Protein AF-A0A960ZKW4-F1 (afdb_monomer)

Sequence (68 aa):
MKTLILLPVVLVCLLVSPGLEARTWTEAASGRTVEGEFRRLSGDSVEVLRTNGTLLKLPLSKLSEADQ

Foldseek 3Di:
DPDDPVPPVVVVVVPDDPPQAFDWWAFPVPRDIDTFGFDDDDDQWTWGQHPVRDTDTGGVVRTDPVRD

Structure (mmCIF, N/CA/C/O backbone):
data_AF-A0A960ZKW4-F1
#
_entry.id   AF-A0A960ZKW4-F1
#
loop_
_atom_site.group_PDB
_atom_site.id
_atom_site.type_symbol
_atom_site.label_atom_id
_atom_site.label_alt_id
_atom_site.label_comp_id
_atom_site.label_asym_id
_atom_site.label_entity_id
_atom_site.label_seq_id
_atom_site.pdbx_PDB_ins_code
_atom_site.Cartn_x
_atom_site.Cartn_y
_atom_site.Cartn_z
_atom_site.occupancy
_atom_site.B_iso_or_equiv
_atom_site.auth_seq_id
_atom_site.auth_comp_id
_atom_site.auth_asym_id
_atom_site.auth_atom_id
_atom_site.pdbx_PDB_model_num
ATOM 1 N N . MET A 1 1 ? 24.817 -30.844 39.195 1.00 43.88 1 MET A N 1
ATOM 2 C CA . MET A 1 1 ? 23.805 -29.766 39.173 1.00 43.88 1 MET A CA 1
ATOM 3 C C . MET A 1 1 ? 24.103 -28.868 37.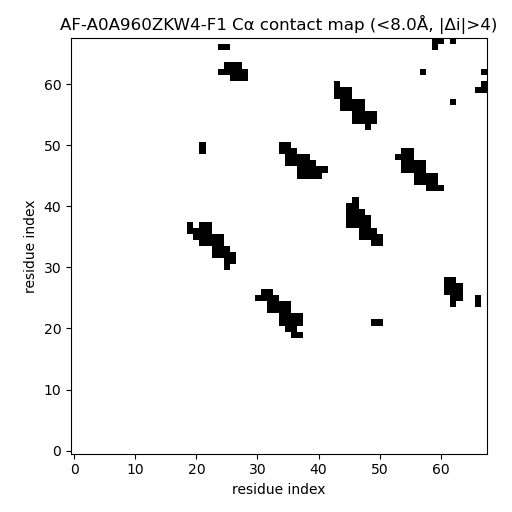976 1.00 43.88 1 MET A C 1
ATOM 5 O O . MET A 1 1 ? 24.951 -27.996 38.073 1.00 43.88 1 MET A O 1
ATOM 9 N N . LYS A 1 2 ? 23.538 -29.163 36.800 1.00 48.78 2 LYS A N 1
ATOM 10 C CA . LYS A 1 2 ? 23.717 -28.347 35.582 1.00 48.78 2 LYS A CA 1
ATOM 11 C C . LYS A 1 2 ? 22.332 -28.013 35.024 1.00 48.78 2 LYS A C 1
ATOM 13 O O . LYS A 1 2 ? 21.967 -28.368 33.912 1.00 48.78 2 LYS A O 1
ATOM 18 N N . THR A 1 3 ? 21.502 -27.468 35.903 1.00 51.25 3 THR A N 1
ATOM 19 C CA . THR A 1 3 ? 20.139 -27.053 35.603 1.00 51.25 3 THR A CA 1
ATOM 20 C C . THR A 1 3 ? 2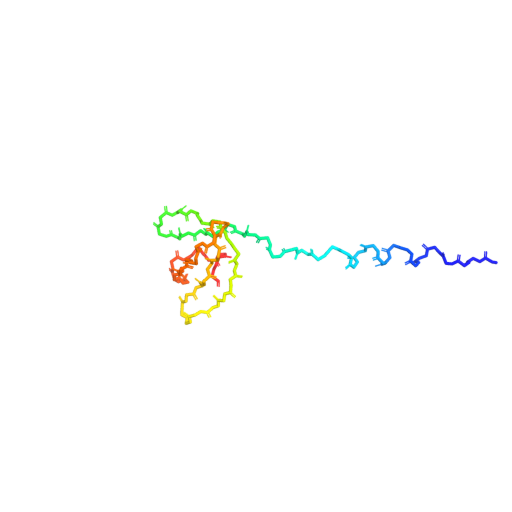0.164 -25.762 34.793 1.00 51.25 3 THR A C 1
ATOM 22 O O . THR A 1 3 ? 20.694 -24.754 35.246 1.00 51.25 3 THR A O 1
ATOM 25 N N . LEU A 1 4 ? 19.528 -25.828 33.621 1.00 57.28 4 LEU A N 1
ATOM 26 C CA . LEU A 1 4 ? 18.609 -24.800 33.125 1.00 57.28 4 LEU A CA 1
ATOM 27 C C . LEU A 1 4 ? 19.183 -23.385 32.917 1.00 57.28 4 LEU A C 1
ATOM 29 O O . LEU A 1 4 ? 18.786 -22.448 33.596 1.00 57.28 4 LEU A O 1
ATOM 33 N N . ILE A 1 5 ? 20.021 -23.193 31.893 1.00 56.16 5 ILE A N 1
ATOM 34 C CA . ILE A 1 5 ? 20.231 -21.856 31.278 1.00 56.16 5 ILE A CA 1
ATOM 35 C C . ILE A 1 5 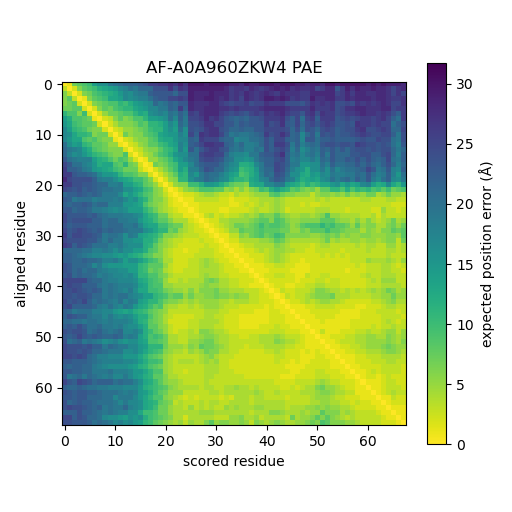? 19.890 -21.873 29.772 1.00 56.16 5 ILE A C 1
ATOM 37 O O . ILE A 1 5 ? 20.220 -20.963 29.028 1.00 56.16 5 ILE A O 1
ATOM 41 N N . LEU A 1 6 ? 19.192 -22.906 29.290 1.00 53.56 6 LEU A N 1
ATOM 42 C CA . LEU A 1 6 ? 18.660 -22.940 27.916 1.00 53.56 6 LEU A CA 1
ATOM 43 C C . LEU A 1 6 ? 17.207 -22.443 27.825 1.00 53.56 6 LEU A C 1
ATOM 45 O O . LEU A 1 6 ? 16.718 -22.172 26.735 1.00 53.56 6 LEU A O 1
ATOM 49 N N . LEU A 1 7 ? 16.528 -22.278 28.967 1.00 52.84 7 LEU A N 1
ATOM 50 C CA . LEU A 1 7 ? 15.124 -21.867 29.029 1.00 52.84 7 LEU A CA 1
ATOM 51 C C . LEU A 1 7 ? 14.856 -20.359 28.788 1.00 52.84 7 LEU A C 1
ATOM 53 O O . LEU A 1 7 ? 13.820 -20.060 28.200 1.00 52.84 7 LEU A O 1
ATOM 57 N N . PRO A 1 8 ? 15.722 -19.389 29.170 1.00 54.53 8 PRO A N 1
ATOM 58 C CA . PRO A 1 8 ? 15.365 -17.975 29.021 1.00 54.53 8 PRO A CA 1
ATOM 59 C C . PRO A 1 8 ? 15.574 -17.443 27.595 1.00 54.53 8 PRO A C 1
ATOM 61 O O . PRO A 1 8 ? 14.919 -16.482 27.207 1.00 54.53 8 PRO A O 1
ATOM 64 N N . VAL A 1 9 ? 16.445 -18.068 26.793 1.00 55.78 9 VAL A N 1
ATOM 65 C CA . VAL A 1 9 ? 16.746 -17.612 25.421 1.00 55.78 9 VAL A CA 1
ATOM 66 C C . VAL A 1 9 ? 15.596 -17.918 24.458 1.00 55.78 9 VAL A C 1
ATOM 68 O O . VAL A 1 9 ? 15.246 -17.078 23.636 1.00 55.78 9 VAL A O 1
ATOM 71 N N . VAL A 1 10 ? 14.950 -19.079 24.597 1.00 57.69 10 VAL A N 1
ATOM 72 C CA . VAL A 1 10 ? 13.827 -19.474 23.726 1.00 57.69 10 VAL A CA 1
ATOM 73 C C . VAL A 1 10 ? 12.580 -18.619 23.987 1.00 57.69 10 VAL A C 1
ATOM 75 O O . VAL A 1 10 ? 11.829 -18.328 23.059 1.00 57.69 10 VAL A O 1
ATOM 78 N N . LEU A 1 11 ? 12.379 -18.157 25.227 1.00 55.34 11 LEU A N 1
ATOM 79 C CA . LEU A 1 11 ? 11.221 -17.336 25.592 1.00 55.34 11 LEU A CA 1
ATOM 80 C C . LEU A 1 11 ? 11.304 -15.900 25.038 1.00 55.34 11 LEU A C 1
ATOM 82 O O . LEU A 1 11 ? 10.274 -15.310 24.726 1.00 55.34 11 LEU A O 1
ATOM 86 N N . VAL A 1 12 ? 12.510 -15.349 24.860 1.00 58.25 12 VAL A N 1
ATOM 87 C CA . VAL A 1 12 ? 12.711 -13.980 24.341 1.00 58.25 12 VAL A CA 1
ATOM 88 C C . VAL A 1 12 ? 12.389 -13.868 22.845 1.00 58.25 12 VAL A C 1
ATOM 90 O O . VAL A 1 12 ? 11.882 -12.837 22.410 1.00 58.25 12 VAL A O 1
ATOM 93 N N . CYS A 1 13 ? 12.594 -14.926 22.054 1.00 56.72 13 CYS A N 1
ATOM 94 C CA . CYS A 1 13 ? 12.280 -14.900 20.620 1.00 56.72 13 CYS A CA 1
ATOM 95 C C . CYS A 1 13 ? 10.772 -14.879 20.314 1.00 56.72 13 CYS A C 1
ATOM 97 O O . CYS A 1 13 ? 10.381 -14.421 19.247 1.00 56.72 13 CYS A O 1
ATOM 99 N N . LEU A 1 14 ? 9.919 -15.336 21.237 1.00 56.31 14 LEU A N 1
ATOM 100 C CA . LEU A 1 14 ? 8.464 -15.392 21.036 1.00 56.31 14 LEU A CA 1
ATOM 101 C C . LEU A 1 14 ? 7.756 -14.040 21.231 1.00 56.31 14 LEU A C 1
ATOM 103 O O . LEU A 1 14 ? 6.586 -13.917 20.881 1.00 56.31 14 LEU A O 1
ATOM 107 N N . LEU A 1 15 ? 8.437 -13.027 21.779 1.00 56.78 15 LEU A N 1
ATOM 108 C CA . LEU A 1 15 ? 7.832 -11.721 22.077 1.00 56.78 15 LEU A CA 1
ATOM 109 C C . LEU A 1 15 ? 7.921 -10.716 20.921 1.00 56.78 15 LEU A C 1
ATOM 111 O O . LEU A 1 15 ? 7.255 -9.684 20.963 1.00 56.78 15 LEU A O 1
ATOM 115 N N . VAL A 1 16 ? 8.697 -11.006 19.875 1.00 60.22 16 VAL A N 1
ATOM 116 C CA . VAL A 1 16 ? 8.779 -10.153 18.683 1.00 60.22 16 VAL A CA 1
ATOM 117 C C . VAL A 1 16 ? 7.766 -10.660 17.663 1.00 60.22 16 VAL A C 1
ATOM 119 O O . VAL A 1 16 ? 8.093 -11.378 16.724 1.00 60.22 16 VAL A O 1
ATOM 122 N N . SER A 1 17 ? 6.500 -10.307 17.875 1.00 57.84 17 SER A N 1
ATOM 123 C CA . SER A 1 17 ? 5.531 -10.329 16.779 1.00 57.84 17 SER A CA 1
ATOM 124 C C . SER A 1 17 ? 5.912 -9.176 15.850 1.00 57.84 17 SER A C 1
ATOM 126 O O . SER A 1 17 ? 5.911 -8.040 16.334 1.00 57.84 17 SER A O 1
ATOM 128 N N . PRO A 1 18 ? 6.265 -9.396 14.568 1.00 59.81 18 PRO A N 1
ATOM 129 C CA . PRO A 1 18 ? 6.306 -8.285 13.635 1.00 59.81 18 PRO A CA 1
ATOM 130 C C . PRO A 1 18 ? 4.896 -7.703 13.649 1.00 59.81 18 PRO A C 1
ATOM 132 O O . PRO A 1 18 ? 3.936 -8.377 13.266 1.00 59.81 18 PRO A O 1
ATOM 135 N N . GLY A 1 19 ? 4.750 -6.493 14.195 1.00 57.16 19 GLY A N 1
ATOM 136 C CA . GLY A 1 19 ? 3.514 -5.747 14.032 1.00 57.16 19 GLY A CA 1
ATOM 137 C C . GLY A 1 19 ? 3.183 -5.739 12.545 1.00 57.16 19 GLY A C 1
ATOM 138 O O . GLY A 1 19 ? 4.095 -5.782 11.715 1.00 57.16 19 GLY A O 1
ATOM 139 N N . LEU A 1 20 ? 1.895 -5.740 12.200 1.00 61.53 20 LEU A N 1
ATOM 140 C CA . LEU A 1 20 ? 1.461 -5.351 10.861 1.00 61.53 20 LEU A CA 1
ATOM 141 C C . LEU A 1 20 ? 1.943 -3.908 10.642 1.00 61.53 20 LEU A C 1
ATOM 143 O O . LEU A 1 20 ? 1.216 -2.951 10.870 1.00 61.53 20 LEU A O 1
ATOM 147 N N . GLU A 1 21 ? 3.214 -3.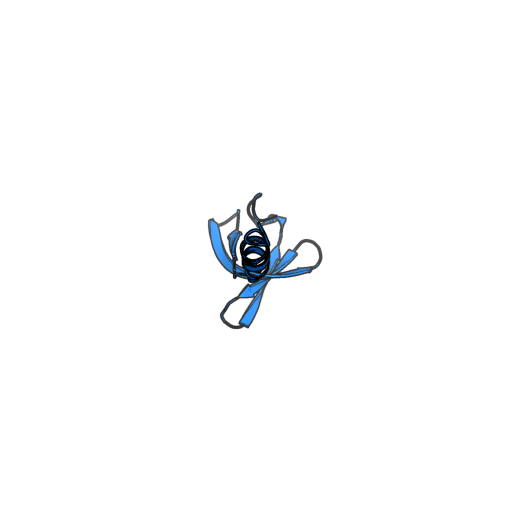755 10.304 1.00 65.62 21 GLU A N 1
ATOM 148 C CA . GLU A 1 21 ? 3.839 -2.484 10.014 1.00 65.62 21 GLU A CA 1
ATOM 149 C C . GLU A 1 21 ? 3.262 -2.028 8.681 1.00 65.62 21 GLU A C 1
ATOM 151 O O . GLU A 1 21 ? 3.141 -2.810 7.730 1.00 65.62 21 GLU A O 1
ATOM 156 N N . ALA A 1 22 ? 2.857 -0.763 8.626 1.00 74.44 22 ALA A N 1
ATOM 157 C CA . ALA A 1 22 ? 2.465 -0.135 7.381 1.00 74.44 22 ALA A CA 1
ATOM 158 C C . ALA A 1 22 ? 3.616 -0.299 6.375 1.00 74.44 22 ALA A C 1
ATOM 160 O O . ALA A 1 22 ? 4.668 0.317 6.523 1.00 74.44 22 ALA A O 1
ATOM 161 N N . ARG A 1 23 ? 3.434 -1.160 5.367 1.00 85.06 23 ARG A N 1
ATOM 162 C CA . ARG A 1 23 ? 4.428 -1.347 4.305 1.00 85.06 23 ARG A CA 1
ATOM 163 C C . ARG A 1 23 ? 4.250 -0.278 3.240 1.00 85.06 23 ARG A C 1
ATOM 165 O O . ARG A 1 23 ? 3.149 0.240 3.031 1.00 85.06 23 ARG A O 1
ATOM 172 N N . THR A 1 24 ? 5.326 0.006 2.524 1.00 89.25 24 THR A N 1
ATOM 173 C CA . THR A 1 24 ? 5.273 0.779 1.287 1.00 89.25 24 THR A CA 1
ATOM 174 C C . THR A 1 24 ? 4.799 -0.130 0.148 1.00 89.25 24 THR A C 1
ATOM 176 O O . THR A 1 24 ? 5.312 -1.230 -0.031 1.00 89.25 24 THR A O 1
ATOM 179 N N . TRP A 1 25 ? 3.812 0.333 -0.610 1.00 88.94 25 TRP A N 1
ATOM 180 C CA . TRP A 1 25 ? 3.239 -0.293 -1.798 1.00 88.94 25 TRP A CA 1
ATOM 181 C C . TRP A 1 25 ? 3.624 0.536 -3.012 1.00 88.94 25 TRP A C 1
ATOM 183 O O . TRP A 1 25 ? 3.468 1.758 -2.973 1.00 88.94 25 TRP A O 1
ATOM 193 N N . THR A 1 26 ? 4.078 -0.091 -4.091 1.00 89.06 26 THR A N 1
ATOM 194 C CA . THR A 1 26 ? 4.537 0.632 -5.282 1.00 89.06 26 THR A CA 1
ATOM 195 C C . THR A 1 26 ? 3.592 0.414 -6.453 1.00 89.06 26 THR A C 1
ATOM 197 O O . THR A 1 26 ? 3.359 -0.714 -6.884 1.00 89.06 26 THR A O 1
ATOM 200 N N . GLU A 1 27 ? 3.073 1.505 -7.016 1.00 85.00 27 GLU A N 1
ATOM 201 C CA . GLU A 1 27 ? 2.335 1.476 -8.276 1.00 85.00 27 GLU A CA 1
ATOM 202 C C . GLU A 1 27 ? 3.311 1.324 -9.453 1.00 85.00 27 GLU A C 1
ATOM 204 O O . GLU A 1 27 ? 4.123 2.209 -9.723 1.00 85.00 27 GLU A O 1
ATOM 209 N N . ALA A 1 28 ? 3.201 0.230 -10.206 1.00 80.12 28 ALA A N 1
ATOM 210 C CA . ALA A 1 28 ? 4.061 -0.096 -11.343 1.00 80.12 28 ALA A CA 1
ATOM 211 C C . AL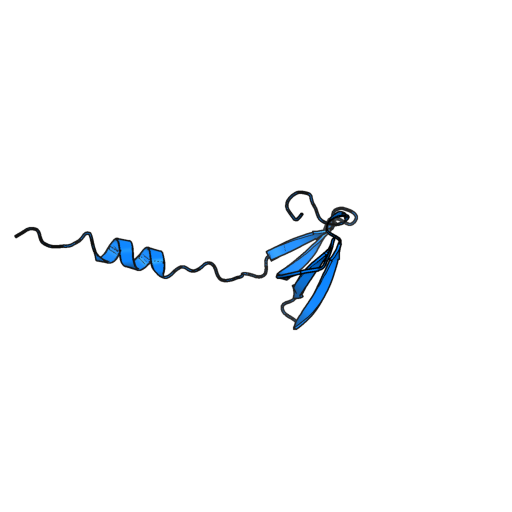A A 1 28 ? 3.997 0.945 -12.473 1.00 80.12 28 ALA A C 1
ATOM 213 O O . ALA A 1 28 ? 4.991 1.201 -13.143 1.00 80.12 28 ALA A O 1
ATOM 214 N N . ALA A 1 29 ? 2.826 1.553 -12.696 1.00 74.81 29 ALA A N 1
ATOM 215 C CA . ALA A 1 29 ? 2.612 2.456 -13.829 1.00 74.81 29 ALA A CA 1
ATOM 216 C C . ALA A 1 29 ? 3.205 3.859 -13.624 1.00 74.81 29 ALA A C 1
ATOM 218 O O . ALA A 1 29 ? 3.582 4.514 -14.591 1.00 74.81 29 ALA A O 1
ATOM 219 N N . SER A 1 30 ? 3.234 4.343 -12.382 1.00 78.06 30 SER A N 1
ATOM 220 C CA . SER A 1 30 ? 3.626 5.716 -12.042 1.00 78.06 30 SER A CA 1
ATOM 221 C C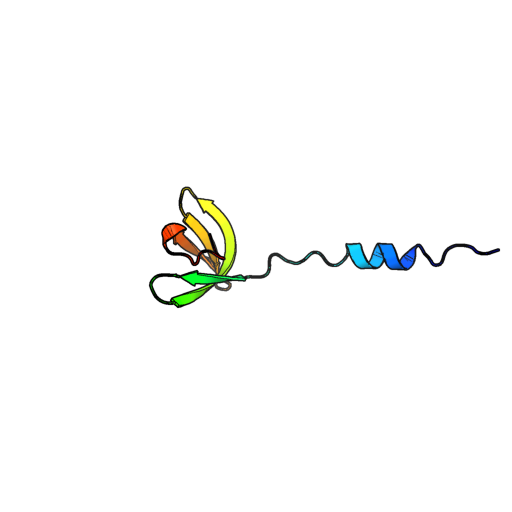 . SER A 1 30 ? 4.874 5.786 -11.162 1.00 78.06 30 SER A C 1
ATOM 223 O O . SER A 1 30 ? 5.421 6.871 -10.983 1.00 78.06 30 SER A O 1
ATOM 225 N N . GLY A 1 31 ? 5.303 4.661 -10.580 1.00 80.62 31 GLY A N 1
ATOM 226 C CA . GLY A 1 31 ? 6.331 4.619 -9.540 1.00 80.62 31 GLY A CA 1
ATOM 227 C C . GLY A 1 31 ? 5.880 5.248 -8.221 1.00 80.62 31 GLY A C 1
ATOM 228 O O . GLY A 1 31 ? 6.695 5.435 -7.319 1.00 80.62 31 GLY A O 1
ATOM 229 N N . ARG A 1 32 ? 4.597 5.615 -8.094 1.00 85.25 32 ARG A N 1
ATOM 230 C CA . ARG A 1 32 ? 4.083 6.234 -6.876 1.00 85.25 32 ARG A CA 1
ATOM 231 C C . ARG A 1 32 ? 4.066 5.208 -5.754 1.00 85.25 32 ARG A C 1
ATOM 233 O O . ARG A 1 32 ? 3.562 4.100 -5.926 1.00 85.25 32 ARG A O 1
ATOM 240 N N . THR A 1 33 ? 4.565 5.614 -4.597 1.00 87.56 33 THR A N 1
ATOM 241 C CA . THR A 1 33 ? 4.528 4.806 -3.388 1.00 87.56 33 THR A CA 1
ATOM 242 C C . THR A 1 33 ? 3.361 5.212 -2.495 1.00 87.56 33 THR A C 1
ATOM 244 O O . THR A 1 33 ? 2.977 6.382 -2.409 1.00 87.56 33 THR A O 1
ATOM 247 N N . VAL A 1 34 ? 2.769 4.229 -1.832 1.00 88.00 34 VAL A N 1
AT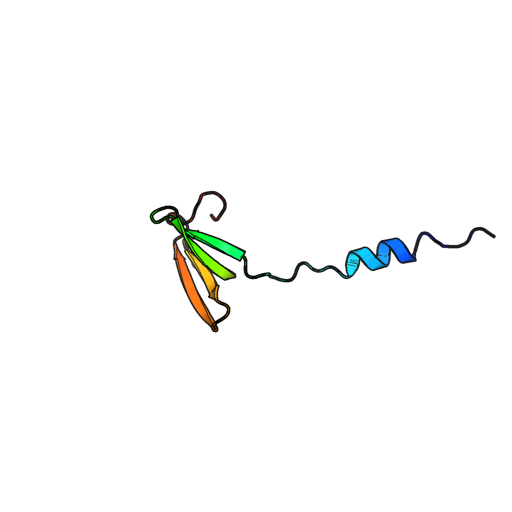OM 248 C CA . VAL A 1 34 ? 1.728 4.417 -0.825 1.00 88.00 34 VAL A CA 1
ATOM 249 C C . VAL A 1 34 ? 2.149 3.662 0.419 1.00 88.00 34 VAL A C 1
ATOM 251 O O . VAL A 1 34 ? 2.417 2.476 0.342 1.00 88.00 34 VAL A O 1
ATOM 254 N N . GLU A 1 35 ? 2.175 4.313 1.573 1.00 90.12 35 GLU A N 1
ATOM 255 C CA . GLU A 1 35 ? 2.416 3.626 2.842 1.00 90.12 35 GLU A CA 1
ATOM 256 C C . GLU A 1 35 ? 1.096 3.278 3.517 1.00 90.12 35 GLU A C 1
ATOM 258 O O . GLU A 1 35 ? 0.205 4.126 3.639 1.00 90.12 35 GLU A O 1
ATOM 263 N N . GLY A 1 36 ? 0.958 2.032 3.958 1.00 91.12 36 GLY A N 1
ATOM 264 C CA . GLY A 1 36 ? -0.196 1.618 4.739 1.00 91.12 36 GLY A CA 1
ATOM 265 C C . GLY A 1 36 ? -0.244 0.126 5.033 1.00 91.12 36 GLY A C 1
ATOM 266 O O . GLY A 1 36 ? 0.462 -0.694 4.442 1.00 91.12 36 GLY A O 1
ATOM 267 N N . GLU A 1 37 ? -1.115 -0.225 5.966 1.00 90.88 37 GLU A N 1
ATOM 268 C CA . GLU A 1 37 ? -1.358 -1.600 6.379 1.00 90.88 37 GLU A CA 1
ATOM 269 C C . GLU A 1 37 ? -2.202 -2.331 5.339 1.00 90.88 37 GLU A C 1
ATOM 271 O O . GLU A 1 37 ? -3.253 -1.839 4.922 1.00 90.88 37 GLU A O 1
ATOM 276 N N . PHE A 1 38 ? -1.797 -3.548 4.980 1.00 90.12 38 PHE A N 1
ATOM 277 C CA . PHE A 1 38 ? -2.691 -4.456 4.270 1.00 90.12 38 PHE A CA 1
ATOM 278 C C . PHE A 1 38 ? -3.920 -4.745 5.138 1.00 90.12 38 PHE A C 1
ATOM 280 O O . PHE A 1 38 ? -3.787 -5.201 6.274 1.00 90.12 38 PHE A O 1
ATOM 287 N N . ARG A 1 39 ? -5.121 -4.528 4.600 1.00 90.88 39 ARG A N 1
ATOM 288 C CA . ARG A 1 39 ? -6.370 -4.894 5.277 1.00 90.88 39 ARG A CA 1
ATOM 289 C C . ARG A 1 39 ? -7.005 -6.139 4.708 1.00 90.88 39 ARG A C 1
ATOM 291 O O . ARG A 1 39 ? -7.359 -7.030 5.476 1.00 90.88 39 ARG A O 1
ATOM 298 N N . ARG A 1 40 ? -7.188 -6.199 3.391 1.00 88.75 40 ARG A N 1
ATOM 299 C CA . ARG A 1 40 ? -7.767 -7.375 2.735 1.00 88.75 40 ARG A CA 1
ATOM 300 C C . ARG A 1 40 ? -7.538 -7.375 1.236 1.00 88.75 40 ARG A C 1
ATOM 302 O O . ARG A 1 40 ? -7.316 -6.335 0.622 1.00 88.75 40 ARG A O 1
ATOM 309 N N . LEU A 1 41 ? -7.733 -8.550 0.653 1.00 91.06 41 LEU A N 1
ATOM 310 C CA . LEU A 1 41 ? -7.980 -8.710 -0.771 1.00 91.06 41 LEU A CA 1
ATOM 311 C C . LEU A 1 41 ? -9.485 -8.5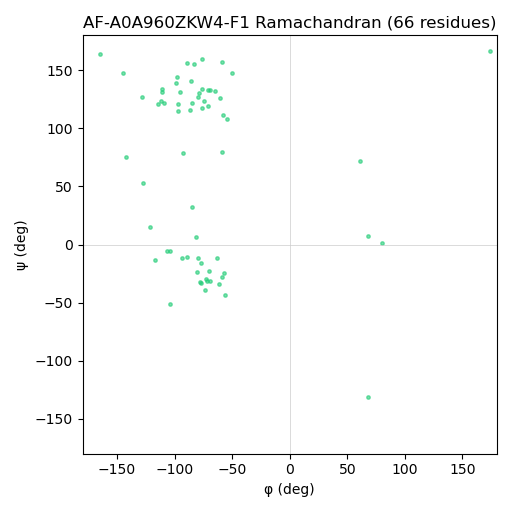36 -1.056 1.00 91.06 41 LEU A C 1
ATOM 313 O O . LEU A 1 41 ? -10.345 -8.961 -0.271 1.00 91.06 41 LEU A O 1
ATOM 317 N N . SER A 1 42 ? -9.806 -7.880 -2.164 1.00 88.81 42 SER A N 1
ATOM 318 C CA . SER A 1 42 ? -11.159 -7.478 -2.554 1.00 88.81 42 SER A CA 1
ATOM 319 C C . SER A 1 42 ? -11.310 -7.643 -4.069 1.00 88.81 42 SER A C 1
ATOM 321 O O . SER A 1 42 ? -11.250 -6.671 -4.828 1.00 88.81 42 SER A O 1
ATOM 323 N N . GLY A 1 43 ? -11.450 -8.902 -4.506 1.00 90.06 43 GLY A N 1
ATOM 324 C CA . GLY A 1 43 ? -11.318 -9.288 -5.916 1.00 90.06 43 GLY A CA 1
ATOM 325 C C . GLY A 1 43 ? -9.871 -9.116 -6.381 1.00 90.06 43 GLY A C 1
ATOM 326 O O . GLY A 1 43 ? -8.955 -9.497 -5.660 1.00 90.06 43 GLY A O 1
ATOM 327 N N . ASP A 1 44 ? -9.665 -8.457 -7.519 1.00 92.00 44 ASP A N 1
ATOM 328 C CA . ASP A 1 44 ? -8.337 -8.170 -8.092 1.00 92.00 44 ASP A CA 1
ATOM 329 C C . ASP A 1 44 ? -7.684 -6.899 -7.518 1.00 92.00 44 ASP A C 1
ATOM 331 O O . ASP A 1 44 ? -7.015 -6.125 -8.209 1.00 92.00 44 ASP A O 1
ATOM 335 N N . SER A 1 45 ? -7.951 -6.587 -6.255 1.00 90.12 45 SER A N 1
ATOM 336 C CA . SER A 1 45 ? -7.448 -5.375 -5.612 1.00 90.12 45 SER A CA 1
ATOM 337 C C . SER A 1 45 ? -7.134 -5.615 -4.148 1.00 90.12 45 SER A C 1
ATOM 339 O O . SER A 1 45 ? -7.841 -6.359 -3.466 1.00 90.12 45 SER A O 1
ATOM 341 N N . VAL A 1 46 ? -6.123 -4.915 -3.650 1.00 91.94 46 VAL A N 1
ATOM 342 C CA . VAL A 1 46 ? -5.774 -4.871 -2.232 1.00 91.94 46 VAL A CA 1
ATOM 343 C C . VAL A 1 46 ? -6.336 -3.605 -1.601 1.00 91.94 46 VAL A C 1
ATOM 345 O O . VAL A 1 46 ? -6.319 -2.524 -2.190 1.00 91.94 46 VAL A O 1
ATOM 348 N N . GLU A 1 47 ? -6.868 -3.744 -0.397 1.00 93.56 47 GLU A N 1
ATOM 349 C CA . GLU A 1 47 ? -7.284 -2.627 0.439 1.00 93.56 47 GLU A CA 1
ATOM 350 C C . GLU A 1 47 ? -6.169 -2.325 1.436 1.00 93.56 47 GLU A C 1
ATOM 352 O O . GLU A 1 47 ? -5.773 -3.187 2.222 1.00 93.56 47 GLU A O 1
ATOM 357 N N . VAL A 1 48 ? -5.670 -1.095 1.388 1.00 92.19 48 VAL A N 1
ATOM 358 C CA . VAL A 1 48 ? -4.575 -0.590 2.211 1.00 92.19 48 VAL A CA 1
ATOM 359 C C . VAL A 1 48 ? -5.114 0.502 3.126 1.00 92.19 48 VAL A C 1
ATOM 361 O O . VAL A 1 48 ? -5.635 1.511 2.649 1.00 92.19 48 VAL A O 1
ATOM 364 N N . LEU A 1 49 ? -4.998 0.322 4.440 1.00 92.50 49 LEU A N 1
ATOM 365 C CA . LEU A 1 49 ? -5.319 1.365 5.410 1.00 92.50 49 LEU A CA 1
ATOM 366 C C . LEU A 1 49 ? -4.091 2.242 5.631 1.00 92.50 49 LEU A C 1
ATOM 368 O O . LEU A 1 49 ? -3.075 1.793 6.155 1.00 92.50 49 LEU A O 1
ATOM 372 N N . ARG A 1 50 ? -4.194 3.511 5.256 1.00 90.69 50 ARG A N 1
ATOM 373 C CA . ARG A 1 50 ? -3.147 4.497 5.522 1.00 90.69 50 ARG A CA 1
ATOM 374 C C . ARG A 1 50 ? -3.167 4.949 6.979 1.00 90.69 50 ARG A C 1
ATOM 376 O O . ARG A 1 50 ? -4.206 4.916 7.635 1.00 90.69 50 ARG A O 1
ATOM 383 N N . THR A 1 51 ? -2.048 5.496 7.445 1.00 85.50 51 THR A N 1
ATOM 384 C CA . THR A 1 51 ? -1.877 6.042 8.805 1.00 85.50 51 THR A CA 1
ATOM 385 C C . THR A 1 51 ? -2.883 7.146 9.147 1.00 85.50 51 THR A C 1
ATOM 387 O O . THR A 1 51 ? -3.213 7.355 10.308 1.00 85.50 51 THR A O 1
ATOM 390 N N . ASN A 1 52 ? -3.418 7.840 8.137 1.00 86.00 52 ASN A N 1
ATOM 391 C CA . ASN A 1 52 ? -4.467 8.850 8.304 1.00 86.00 52 ASN A CA 1
ATOM 392 C C . ASN A 1 52 ? -5.893 8.260 8.428 1.00 86.00 52 ASN A C 1
ATOM 394 O O . ASN A 1 52 ? -6.863 9.012 8.371 1.00 86.00 52 ASN A O 1
ATOM 398 N N . GLY A 1 53 ? -6.041 6.934 8.514 1.00 88.88 53 GLY A N 1
ATOM 399 C CA . GLY A 1 53 ? -7.329 6.238 8.595 1.00 88.88 53 GLY A CA 1
ATOM 400 C C . GLY A 1 53 ? -8.052 6.063 7.254 1.00 88.88 53 GLY A C 1
ATOM 401 O O . GLY A 1 53 ? -9.146 5.503 7.215 1.00 88.88 53 GLY A O 1
ATOM 402 N N . THR A 1 54 ? -7.469 6.519 6.141 1.00 90.75 54 THR A N 1
ATOM 403 C CA . THR A 1 54 ? -8.067 6.359 4.808 1.00 90.75 54 THR A CA 1
ATOM 404 C C . THR A 1 54 ? -7.819 4.958 4.271 1.00 90.75 54 THR A C 1
ATOM 406 O O . THR A 1 54 ? -6.670 4.533 4.140 1.00 90.75 54 THR A O 1
ATOM 409 N N . LEU A 1 55 ? -8.889 4.278 3.867 1.00 91.44 55 LEU A N 1
ATOM 410 C CA . LEU A 1 55 ? -8.808 3.013 3.149 1.00 91.44 55 LEU A CA 1
ATOM 411 C C . LEU A 1 55 ? -8.630 3.278 1.646 1.00 91.44 55 LEU A C 1
ATOM 413 O O . LEU A 1 55 ? -9.447 3.960 1.025 1.00 91.44 55 LEU A O 1
ATOM 417 N N . LEU A 1 56 ? -7.552 2.769 1.059 1.00 90.38 56 LEU A N 1
ATOM 418 C CA . LEU A 1 56 ? -7.245 2.892 -0.362 1.00 90.38 56 LEU A CA 1
ATOM 419 C C . LEU A 1 56 ? -7.374 1.532 -1.042 1.00 90.38 56 LEU A C 1
ATOM 421 O O . LEU A 1 56 ? -6.797 0.555 -0.579 1.00 90.38 56 LEU A O 1
ATOM 425 N N . LYS A 1 57 ? -8.092 1.477 -2.165 1.00 92.69 57 LYS A N 1
ATOM 426 C CA . LYS A 1 57 ? -8.186 0.279 -3.001 1.00 92.69 57 LYS A CA 1
ATOM 427 C C . LYS A 1 57 ? -7.186 0.380 -4.154 1.00 92.69 57 LYS A C 1
ATOM 429 O O . LYS A 1 57 ? -7.320 1.264 -4.998 1.00 92.69 57 LYS A O 1
ATOM 434 N N . LEU A 1 58 ? -6.196 -0.507 -4.175 1.00 89.50 58 LEU A N 1
ATOM 435 C CA . LEU A 1 58 ? -5.150 -0.573 -5.196 1.00 89.50 58 LEU A CA 1
ATOM 436 C C . LEU A 1 58 ? -5.362 -1.821 -6.070 1.00 89.50 58 LEU A C 1
ATOM 438 O O . LEU A 1 58 ? -5.391 -2.927 -5.530 1.00 89.50 58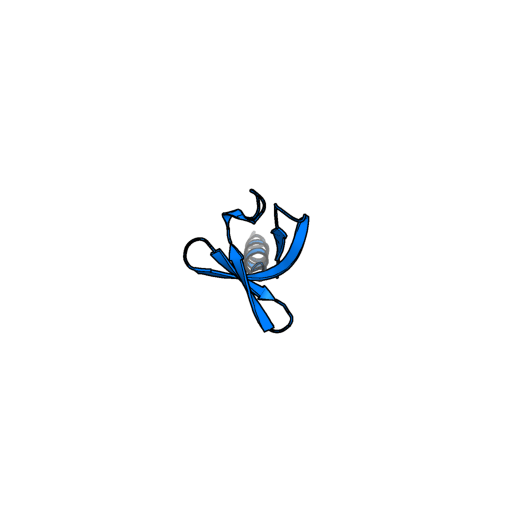 LEU A O 1
ATOM 442 N N . PRO A 1 59 ? -5.528 -1.688 -7.399 1.00 91.44 59 PRO A N 1
ATOM 443 C CA . PRO A 1 59 ? -5.606 -2.843 -8.292 1.00 91.44 59 PRO A CA 1
ATOM 444 C C . PRO A 1 59 ? -4.283 -3.615 -8.308 1.00 91.44 59 PRO A C 1
ATOM 446 O O . PRO A 1 59 ? -3.236 -3.007 -8.529 1.00 91.44 59 PRO A O 1
ATOM 449 N N . LEU A 1 60 ? -4.327 -4.942 -8.157 1.00 89.12 60 LEU A N 1
ATOM 450 C CA . LEU A 1 60 ? -3.126 -5.794 -8.166 1.00 89.12 60 LEU A CA 1
ATOM 451 C C . LEU A 1 60 ? -2.318 -5.614 -9.453 1.00 89.12 60 LEU A C 1
ATOM 453 O O . LEU A 1 60 ? -1.116 -5.391 -9.412 1.00 89.12 60 LEU A O 1
ATOM 457 N N . SER A 1 61 ? -2.991 -5.566 -10.604 1.00 89.19 61 SER A N 1
ATOM 458 C CA . SER A 1 61 ? -2.348 -5.377 -11.914 1.00 89.19 61 SER A CA 1
ATOM 459 C C . SER A 1 61 ? -1.620 -4.036 -12.072 1.00 89.19 61 SER A C 1
ATOM 461 O O . SER A 1 61 ? -0.945 -3.812 -13.075 1.00 89.19 61 SER A O 1
ATOM 463 N N . LYS A 1 62 ? -1.821 -3.098 -11.140 1.00 85.56 62 LYS A N 1
ATOM 464 C CA . LYS A 1 62 ? -1.159 -1.791 -11.113 1.00 85.56 62 LYS A CA 1
ATOM 465 C C . LYS A 1 62 ? -0.048 -1.723 -10.074 1.00 85.56 62 LYS A C 1
ATOM 467 O O . LYS A 1 62 ? 0.639 -0.708 -10.045 1.00 85.56 62 LYS A O 1
ATOM 472 N N . LEU A 1 63 ? 0.135 -2.755 -9.259 1.00 88.00 63 LEU A N 1
ATOM 473 C CA . LEU A 1 63 ? 1.227 -2.867 -8.303 1.00 88.00 63 LEU A CA 1
ATOM 474 C C . LEU A 1 63 ? 2.451 -3.526 -8.943 1.00 88.00 63 LEU A C 1
ATOM 476 O O . LEU A 1 63 ? 2.334 -4.234 -9.949 1.00 88.00 63 LEU A O 1
ATOM 480 N N . SER A 1 64 ? 3.627 -3.252 -8.376 1.00 85.38 64 SER A N 1
ATOM 481 C CA . SER A 1 64 ? 4.871 -3.923 -8.764 1.00 85.38 64 SER A CA 1
ATOM 482 C C . SER A 1 64 ? 4.761 -5.440 -8.566 1.00 85.38 64 SER A C 1
ATOM 484 O O . SER A 1 64 ? 3.965 -5.898 -7.752 1.00 85.38 64 SER A O 1
ATOM 486 N N . GLU A 1 65 ? 5.568 -6.237 -9.272 1.00 84.69 65 GLU A N 1
ATOM 487 C CA . GLU A 1 65 ? 5.558 -7.704 -9.111 1.00 84.69 65 GLU A CA 1
ATOM 488 C C . GLU A 1 65 ? 5.868 -8.150 -7.672 1.00 84.69 65 GLU A C 1
ATOM 490 O O . GLU A 1 65 ? 5.386 -9.186 -7.238 1.00 84.69 65 GLU A O 1
ATOM 495 N N . ALA A 1 66 ? 6.633 -7.359 -6.911 1.00 82.88 66 ALA A N 1
ATOM 496 C CA . ALA A 1 66 ? 6.911 -7.631 -5.498 1.00 82.88 66 ALA A CA 1
ATOM 497 C C . ALA A 1 66 ? 5.734 -7.276 -4.560 1.00 82.88 66 ALA A C 1
ATOM 499 O O . ALA A 1 66 ? 5.721 -7.661 -3.387 1.00 82.88 66 ALA A O 1
ATOM 500 N N . ASP A 1 67 ? 4.775 -6.494 -5.056 1.00 81.38 67 ASP A N 1
ATOM 501 C CA . ASP A 1 67 ? 3.601 -6.012 -4.327 1.00 81.38 67 ASP A CA 1
ATOM 502 C C . ASP A 1 67 ? 2.290 -6.711 -4.752 1.00 81.38 67 ASP A C 1
ATOM 504 O O . ASP A 1 67 ? 1.256 -6.447 -4.133 1.00 81.38 67 ASP A O 1
ATOM 508 N N . GLN A 1 68 ? 2.320 -7.571 -5.781 1.00 80.00 68 GLN A N 1
ATOM 509 C CA . GLN A 1 68 ? 1.217 -8.468 -6.170 1.00 80.00 68 GLN A CA 1
ATOM 510 C C . GLN A 1 68 ? 1.165 -9.707 -5.273 1.00 80.00 68 GLN A C 1
ATOM 512 O O . GLN A 1 68 ? 0.032 -10.096 -4.906 1.00 80.00 68 GLN A O 1
#

Solvent-accessible surface area (backbone atoms only — not comparable to full-atom values): 4248 Å² total; per-residue (Å²): 140,87,78,79,82,70,65,68,65,64,58,61,65,72,72,66,66,81,66,88,61,58,41,78,39,43,30,58,86,76,69,49,73,46,61,20,25,82,71,45,79,62,83,73,22,40,33,28,38,26,92,87,72,50,77,41,81,45,50,38,93,43,30,29,86,93,63,95

Nearest PDB structures (foldseek):
  2hbp-assembly1_A  TM=8.732E-01  e=1.996E-03  Saccharomyces cerevisiae
  5h53-assembly1_A  TM=5.729E-01  e=4.067E-02  Oryctolagus cuniculus
  6qdj-assembly1_A  TM=5.054E-01  e=5.202E-02  Caenorhabditis elegans
  8qyu-assembly1_A  TM=5.684E-01  e=8.001E-02  Bos taurus
  8qyq-assembly2_B  TM=5.641E-01  e=1.023E-01  Bos taurus

Radius of gyration: 18.97 Å; Cα contacts (8 Å, |Δi|>4): 93; chains: 1; bounding box: 35×39×53 Å

Mean predicted aligned error: 11.08 Å

pLDDT: mean 77.81, std 15.23, range [43.88, 93.56]

Secondary structure (DSSP, 8-state):
----SSHHHHHHHTT-------EEEEBTTT--EEEEEEEEE-SSEEEEE-TTS-EEEEEGGGB-TTT-